Protein AF-A0A497QWI6-F1 (afdb_monomer)

Mean predicted aligned error: 8.42 Å

Nearest PDB structures (foldseek):
  3f02-assembly2_B  TM=6.423E-01  e=1.675E+00  Homo sapiens
  5ncs-assembly2_B  TM=6.217E-01  e=2.611E+00  Tannerella forsythia 92A2
  4eb1-assembly1_I  TM=5.902E-01  e=2.782E+00  Homo sapiens
  4ic0-assembly2_B  TM=5.227E-01  e=2.300E+00  Homo sapiens
  5nct-assembly1_A  TM=3.143E-01  e=4.923E+00  Tannerella forsythia

Sequence (113 aa):
MAKTLTYTDFAGIEHEIPAMYAVCDRCNGEGRHTNPNIDADGLTEDFINDPEFMENYRNGVYDVTCSKCNGKRVMLVPNENIADPEDVEEYYREQREIEKMYAEIDAERRFGA

Secondary structure (DSSP, 8-state):
--EEEEEE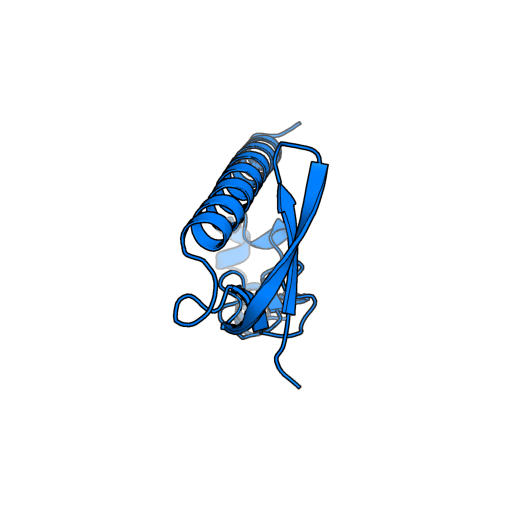-TTS-EEEEEEEEEE-TTTTTSSEEE-HHHHSS---HHHHT-HHHHHHHHTTTTEEE-TTTTT-SEEEEE-TTTS-HHHHHHHHHHHHHHHHHHHHHHHHHHH--

pLDDT: mean 82.01, std 11.48, range [41.25, 95.25]

Radius of gyration: 18.43 Å; Cα contacts (8 Å, |Δi|>4): 129; chains: 1; bounding box: 35×28×53 Å

Solvent-accessible surface area (backbone atoms only — not comparable to full-atom values): 6639 Å² total; per-residue (Å²): 130,87,49,67,44,76,51,67,50,99,88,71,48,78,46,80,38,43,29,39,80,38,70,23,77,90,34,73,45,68,17,34,38,70,35,58,95,55,68,70,88,56,76,49,71,74,49,69,73,31,67,67,55,46,49,40,56,74,69,46,73,57,44,35,70,22,80,90,41,70,47,62,22,38,36,84,40,73,27,82,92,77,30,59,69,67,61,49,50,51,53,53,51,53,51,51,54,53,51,50,52,50,52,52,53,48,49,50,62,72,72,57,129

Foldseek 3Di:
DFDWDWDAFPVRDIDTAGKDKDFDPVCSLQQKDADCVCVVPDPDVVQVPPPVSVVCRVVCVRIDGDPVCSSPRIDIAHPPVGTDPVVNVRVVVVVVVVVVVVVVVSVDVSVHD

Structure (mmCIF, N/CA/C/O backbone):
data_AF-A0A497QWI6-F1
#
_entry.id   AF-A0A497QWI6-F1
#
loop_
_atom_site.group_PDB
_atom_site.id
_atom_site.type_symbol
_atom_site.label_atom_id
_atom_site.label_alt_id
_atom_site.label_comp_id
_atom_site.label_asym_id
_atom_site.label_entity_id
_atom_site.label_seq_id
_atom_site.pdbx_PDB_ins_code
_atom_site.Cartn_x
_atom_site.Cartn_y
_atom_site.Cartn_z
_atom_site.occupancy
_atom_site.B_iso_or_equiv
_atom_site.auth_seq_id
_atom_site.auth_comp_id
_atom_site.auth_asym_id
_atom_site.auth_atom_id
_atom_site.pdbx_PDB_model_num
ATOM 1 N N . MET A 1 1 ? 2.440 -10.174 21.085 1.00 55.22 1 MET A N 1
ATOM 2 C CA . MET A 1 1 ? 1.806 -8.844 20.983 1.00 55.22 1 MET A CA 1
ATOM 3 C C . MET A 1 1 ? 0.863 -8.895 19.800 1.00 55.22 1 MET A C 1
ATOM 5 O O . MET A 1 1 ? 1.285 -9.387 18.757 1.00 55.22 1 MET A O 1
ATOM 9 N N . ALA A 1 2 ? -0.399 -8.503 19.979 1.00 69.50 2 ALA A N 1
ATOM 10 C CA . ALA A 1 2 ? -1.309 -8.346 18.849 1.00 69.50 2 ALA A CA 1
ATOM 11 C C . ALA A 1 2 ? -0.739 -7.263 17.924 1.00 69.50 2 ALA A C 1
ATOM 13 O O . ALA A 1 2 ? -0.189 -6.275 18.408 1.00 69.50 2 ALA A O 1
ATOM 14 N N . LYS 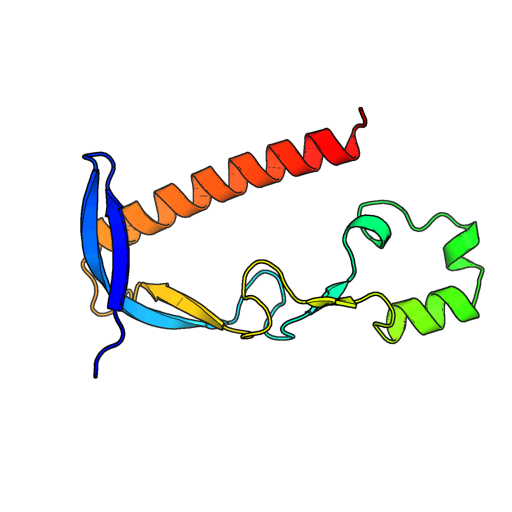A 1 3 ? -0.782 -7.490 16.611 1.00 87.69 3 LYS A N 1
ATOM 15 C CA . LYS A 1 3 ? -0.429 -6.447 15.648 1.00 87.69 3 LYS A CA 1
ATOM 16 C C . LYS A 1 3 ? -1.611 -5.501 15.547 1.00 87.69 3 LYS A C 1
ATOM 18 O O . LYS A 1 3 ? -2.743 -5.971 15.473 1.00 87.69 3 LYS A O 1
ATOM 23 N N . THR A 1 4 ? -1.328 -4.210 15.543 1.00 92.62 4 THR A N 1
ATOM 24 C CA . THR A 1 4 ? -2.316 -3.163 15.309 1.00 92.62 4 THR A CA 1
ATOM 25 C C . THR A 1 4 ? -1.975 -2.415 14.027 1.00 92.62 4 THR A C 1
ATOM 27 O O . THR A 1 4 ? -0.822 -2.403 13.579 1.00 92.62 4 THR A O 1
ATOM 30 N N . LEU A 1 5 ? -3.009 -1.868 13.402 1.00 92.56 5 LEU A N 1
ATOM 31 C CA . LEU A 1 5 ? -2.939 -0.947 12.278 1.00 92.56 5 LEU A CA 1
ATOM 32 C C . LEU A 1 5 ? -3.613 0.347 12.727 1.00 92.56 5 LEU A C 1
ATOM 34 O O . LEU A 1 5 ? -4.655 0.292 13.379 1.00 92.56 5 LEU A O 1
ATOM 38 N N . THR A 1 6 ? -3.022 1.480 12.366 1.00 92.88 6 THR A N 1
ATOM 39 C CA . THR A 1 6 ? -3.611 2.796 12.607 1.00 92.88 6 THR A CA 1
ATOM 40 C C . THR A 1 6 ? -4.218 3.326 11.316 1.00 92.88 6 THR A C 1
ATOM 42 O O . THR A 1 6 ? -3.573 3.236 10.267 1.00 92.88 6 THR A O 1
ATOM 45 N N . TYR A 1 7 ? -5.426 3.875 11.390 1.00 90.31 7 TYR A N 1
ATOM 46 C CA . TYR A 1 7 ? -6.040 4.640 10.304 1.00 90.31 7 TYR A CA 1
ATOM 47 C C . TYR A 1 7 ? -6.667 5.924 10.858 1.00 90.31 7 TYR A C 1
ATOM 49 O O . TYR A 1 7 ? -6.901 6.030 12.063 1.00 90.31 7 TYR A O 1
ATOM 57 N N . THR A 1 8 ? -6.886 6.909 9.991 1.00 91.31 8 THR A N 1
ATOM 58 C CA . THR A 1 8 ? -7.525 8.179 10.352 1.00 91.31 8 THR A CA 1
ATOM 59 C C . THR A 1 8 ? -8.910 8.220 9.728 1.00 91.31 8 THR A C 1
ATOM 61 O O . THR A 1 8 ? -9.039 8.057 8.518 1.00 91.31 8 THR A O 1
ATOM 64 N N . ASP A 1 9 ? -9.938 8.425 10.546 1.00 88.56 9 ASP A N 1
ATOM 65 C CA . ASP A 1 9 ? -11.315 8.522 10.066 1.00 88.56 9 ASP A CA 1
ATOM 66 C C . ASP A 1 9 ? -11.597 9.863 9.359 1.00 88.56 9 ASP A C 1
ATOM 68 O O . ASP A 1 9 ? -10.777 10.790 9.336 1.00 88.56 9 ASP A O 1
ATOM 72 N N . PHE A 1 10 ? -12.798 10.004 8.796 1.00 83.06 10 PHE A N 1
ATOM 73 C CA . PHE A 1 10 ? -13.211 11.253 8.139 1.00 83.06 10 PHE A CA 1
ATOM 74 C C . PHE A 1 10 ? -13.288 12.466 9.089 1.00 83.06 10 PHE A C 1
ATOM 76 O O . PHE A 1 10 ? -13.293 13.613 8.629 1.00 83.06 10 PHE A O 1
ATOM 83 N N . ALA A 1 11 ? -13.389 12.233 10.401 1.00 89.25 11 ALA A N 1
ATOM 84 C CA . ALA A 1 11 ? -13.395 13.266 11.430 1.00 89.25 11 ALA A CA 1
ATOM 85 C C . ALA A 1 11 ? -11.971 13.686 11.848 1.00 89.25 11 ALA A C 1
ATOM 87 O O . ALA A 1 11 ? -11.819 14.627 12.632 1.00 89.25 11 ALA A O 1
ATOM 88 N N . GLY A 1 12 ? -10.934 13.042 11.300 1.00 89.56 12 GLY A N 1
ATOM 89 C CA . GLY A 1 12 ? -9.534 13.300 11.623 1.00 89.56 12 GLY A CA 1
ATOM 90 C C . GLY A 1 12 ? -9.070 12.627 12.917 1.00 89.56 12 GLY A C 1
ATOM 91 O O . GLY A 1 12 ? -8.072 13.058 13.494 1.00 89.56 12 GLY A O 1
ATOM 92 N N . ILE A 1 13 ? -9.795 11.619 13.401 1.00 92.25 13 ILE A N 1
ATOM 93 C CA . ILE A 1 13 ? -9.475 10.859 14.610 1.00 92.25 13 ILE A CA 1
ATOM 94 C C . ILE A 1 13 ? -8.665 9.624 14.214 1.00 92.25 13 ILE A C 1
ATOM 96 O O . ILE A 1 13 ? -9.005 8.915 13.269 1.00 92.25 13 ILE A O 1
ATOM 100 N N . GLU A 1 14 ? -7.576 9.369 14.937 1.00 93.62 14 GLU A N 1
ATOM 101 C CA . GLU A 1 14 ? -6.766 8.165 14.758 1.00 93.62 14 GLU A CA 1
ATOM 102 C C . GLU A 1 14 ? -7.353 6.991 15.548 1.00 93.62 14 GLU A C 1
ATOM 104 O O . GLU A 1 14 ? -7.597 7.098 16.752 1.00 93.62 14 GLU A O 1
ATOM 109 N N . HIS A 1 15 ? -7.513 5.855 14.875 1.00 91.44 15 HIS A N 1
ATOM 110 C CA . HIS A 1 15 ? -8.011 4.606 15.447 1.00 91.44 15 HIS A CA 1
ATOM 111 C C . HIS A 1 15 ? -6.949 3.519 15.354 1.00 91.44 15 HIS A C 1
ATOM 113 O O . HIS A 1 15 ? -6.278 3.388 14.332 1.00 91.44 15 HIS A O 1
ATOM 119 N N . GLU A 1 16 ? -6.806 2.712 16.406 1.00 94.12 16 GLU A N 1
ATOM 120 C CA . GLU A 1 16 ? -5.940 1.530 16.415 1.00 94.12 16 GLU A CA 1
ATOM 121 C C . GLU A 1 16 ? -6.780 0.253 16.404 1.00 94.12 16 GLU A C 1
ATOM 123 O O . GLU A 1 16 ? -7.449 -0.069 17.386 1.00 94.12 16 GLU A O 1
ATOM 128 N N . ILE A 1 17 ? -6.686 -0.521 15.322 1.00 93.62 17 ILE A N 1
ATOM 129 C CA . ILE A 1 17 ? -7.473 -1.746 15.144 1.00 93.62 17 ILE A CA 1
ATOM 130 C C . ILE A 1 17 ? -6.599 -3.002 15.073 1.00 93.62 17 ILE A C 1
ATOM 132 O O . ILE A 1 17 ? -5.450 -2.939 14.616 1.00 93.62 17 ILE A O 1
ATOM 136 N N . PRO A 1 18 ? -7.110 -4.176 15.502 1.00 95.25 18 PRO A N 1
ATOM 137 C CA . PRO A 1 18 ? -6.423 -5.451 15.331 1.00 95.25 18 PRO A CA 1
ATOM 138 C C . PRO A 1 18 ? -6.082 -5.722 13.863 1.00 95.25 18 PRO A C 1
ATOM 140 O O . PRO A 1 18 ? -6.936 -5.614 12.987 1.00 95.25 18 PRO A O 1
ATOM 143 N N . ALA A 1 19 ? -4.848 -6.142 13.598 1.00 94.75 19 ALA A N 1
ATOM 144 C CA . ALA A 1 19 ? -4.330 -6.336 12.249 1.00 94.75 19 ALA A CA 1
ATOM 145 C C . ALA A 1 19 ? -3.686 -7.714 12.050 1.00 94.75 19 ALA A C 1
ATOM 147 O O . ALA A 1 19 ? -3.214 -8.365 12.989 1.00 94.75 19 ALA A O 1
ATOM 148 N N . MET A 1 20 ? -3.619 -8.141 10.792 1.00 94.00 20 MET A N 1
ATOM 149 C CA . MET A 1 20 ? -2.903 -9.335 10.348 1.00 94.00 20 MET A CA 1
ATOM 150 C C . MET A 1 20 ? -2.039 -9.040 9.121 1.00 94.00 20 MET A C 1
ATOM 152 O O . MET A 1 20 ? -2.191 -8.015 8.461 1.00 94.00 20 MET A O 1
ATOM 156 N N . TYR A 1 21 ? -1.099 -9.937 8.823 1.00 93.94 21 TYR A N 1
ATOM 157 C CA . TYR A 1 21 ? -0.379 -9.877 7.557 1.00 93.94 21 TYR A CA 1
ATOM 158 C C . TYR A 1 21 ? -1.196 -10.558 6.469 1.00 93.94 21 TYR A C 1
ATOM 160 O O . TYR A 1 21 ? -1.513 -11.741 6.588 1.00 93.94 21 TYR A O 1
ATOM 168 N N . ALA A 1 22 ? -1.465 -9.822 5.399 1.00 92.62 22 ALA A N 1
ATOM 169 C CA . ALA A 1 22 ? -1.935 -10.372 4.139 1.00 92.62 22 ALA A CA 1
ATOM 170 C C . ALA A 1 22 ? -0.824 -10.292 3.091 1.00 92.62 22 ALA A C 1
ATOM 172 O O . ALA A 1 22 ? 0.059 -9.430 3.157 1.00 92.62 22 ALA A O 1
ATOM 173 N N . VAL A 1 23 ? -0.855 -11.205 2.121 1.00 93.31 23 VAL A N 1
ATOM 174 C CA . VAL A 1 23 ? 0.041 -11.154 0.961 1.00 93.31 23 VAL A CA 1
ATOM 175 C C . VAL A 1 23 ? -0.210 -9.848 0.210 1.00 93.31 23 VAL A C 1
ATOM 177 O O . VAL A 1 23 ? -1.354 -9.439 0.038 1.00 93.31 23 VAL A O 1
ATOM 180 N N . CYS A 1 24 ? 0.860 -9.172 -0.214 1.00 88.75 24 CYS A N 1
ATOM 181 C CA . CYS A 1 24 ? 0.718 -7.960 -1.010 1.00 88.75 24 CYS A CA 1
ATOM 182 C C . CYS A 1 24 ? 0.103 -8.308 -2.369 1.00 88.75 24 CYS A C 1
ATOM 184 O O . CYS A 1 24 ? 0.745 -8.966 -3.181 1.00 88.75 24 CYS A O 1
ATOM 186 N N . ASP A 1 25 ? -1.099 -7.806 -2.610 1.00 86.50 25 ASP A N 1
ATOM 187 C CA . ASP A 1 25 ? -1.874 -7.923 -3.848 1.00 86.50 25 ASP A CA 1
ATOM 188 C C . ASP A 1 25 ? -1.160 -7.372 -5.093 1.00 86.50 25 ASP A C 1
ATOM 190 O O . ASP A 1 25 ? -1.226 -7.967 -6.161 1.00 86.50 25 ASP A O 1
ATOM 194 N N . ARG A 1 26 ? -0.402 -6.277 -4.970 1.00 82.88 26 ARG A N 1
ATOM 195 C CA . ARG A 1 26 ? 0.307 -5.676 -6.112 1.00 82.88 26 ARG A CA 1
ATOM 196 C C . ARG A 1 26 ? 1.418 -6.563 -6.672 1.00 82.88 26 ARG A C 1
ATOM 198 O O . ARG A 1 26 ? 1.623 -6.596 -7.877 1.00 82.88 26 ARG A O 1
ATOM 205 N N . CYS A 1 27 ? 2.193 -7.209 -5.802 1.00 85.69 27 CYS A N 1
ATOM 206 C CA . CYS A 1 27 ? 3.315 -8.062 -6.220 1.00 85.69 27 CYS A CA 1
ATOM 207 C C . CYS A 1 27 ? 3.036 -9.554 -6.039 1.00 85.69 2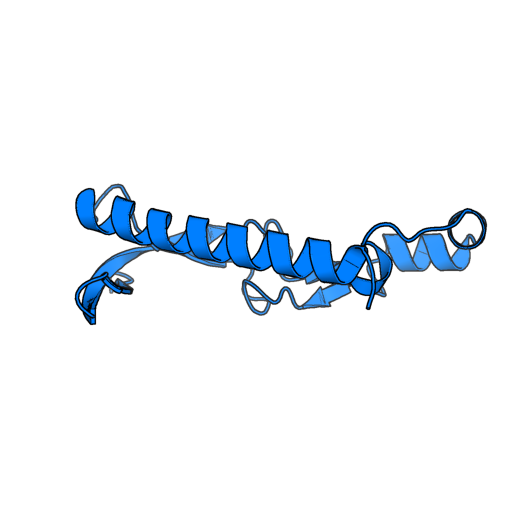7 CYS A C 1
ATOM 209 O O . CYS A 1 27 ? 3.941 -10.358 -6.223 1.00 85.69 27 CYS A O 1
ATOM 211 N N . ASN A 1 28 ? 1.831 -9.917 -5.597 1.00 87.12 28 ASN A N 1
ATOM 212 C CA . ASN A 1 28 ? 1.427 -11.281 -5.256 1.00 87.12 28 ASN A CA 1
ATOM 213 C C . ASN A 1 28 ? 2.439 -12.039 -4.373 1.00 87.12 28 ASN A C 1
ATOM 215 O O . ASN A 1 28 ? 2.597 -13.249 -4.481 1.00 87.12 28 ASN A O 1
ATOM 219 N N . GLY A 1 29 ? 3.132 -11.324 -3.481 1.00 88.12 29 GLY A N 1
ATOM 220 C CA . GLY A 1 29 ? 4.128 -11.908 -2.579 1.00 88.12 29 GLY A CA 1
ATOM 221 C C . GLY A 1 29 ? 5.553 -12.022 -3.132 1.00 88.12 29 GLY A C 1
ATOM 222 O O . GLY A 1 29 ? 6.442 -12.433 -2.391 1.00 88.12 29 GLY A O 1
ATOM 223 N N . GLU A 1 30 ? 5.826 -11.584 -4.361 1.00 88.62 30 GLU A N 1
ATOM 224 C CA . GLU A 1 30 ? 7.183 -11.594 -4.933 1.00 88.62 30 GLU A CA 1
ATOM 225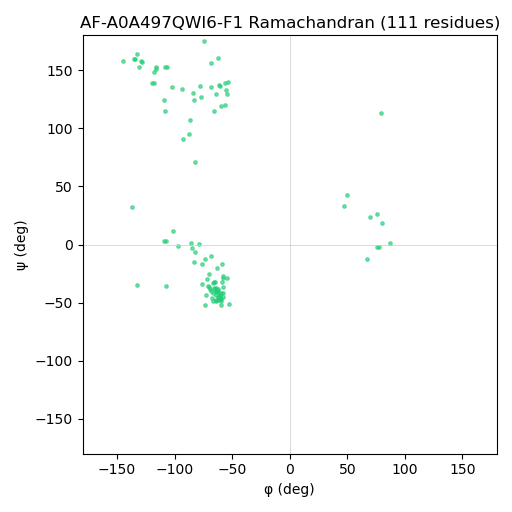 C C . GLU A 1 30 ? 8.097 -10.536 -4.287 1.00 88.62 30 GLU A C 1
ATOM 227 O O . GLU A 1 30 ? 9.316 -10.704 -4.157 1.00 88.62 30 GLU A O 1
ATOM 232 N N . GLY A 1 31 ? 7.507 -9.427 -3.827 1.00 85.88 31 GLY A N 1
ATOM 233 C CA . GLY A 1 31 ? 8.223 -8.265 -3.281 1.00 85.88 31 GLY A CA 1
ATOM 234 C C . GLY A 1 31 ? 8.849 -7.376 -4.361 1.00 85.88 31 GLY A C 1
ATOM 235 O O . GLY A 1 31 ? 9.392 -6.314 -4.059 1.00 85.88 31 GLY A O 1
ATOM 236 N N . ARG A 1 32 ? 8.710 -7.771 -5.621 1.00 85.56 32 ARG A N 1
ATOM 237 C CA . ARG A 1 32 ? 9.105 -7.034 -6.815 1.00 85.56 32 ARG A CA 1
ATOM 238 C C . ARG A 1 3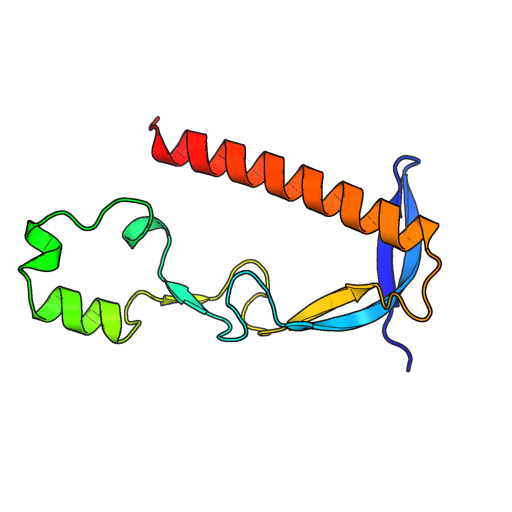2 ? 7.984 -7.123 -7.846 1.00 85.56 32 ARG A C 1
ATOM 240 O O . ARG A 1 32 ? 7.128 -7.995 -7.736 1.00 85.56 32 ARG A O 1
ATOM 247 N N . HIS A 1 33 ? 7.968 -6.212 -8.799 1.00 81.25 33 HIS A N 1
ATOM 248 C CA . HIS A 1 33 ? 7.135 -6.323 -9.990 1.00 81.25 33 HIS A CA 1
ATOM 249 C C . HIS A 1 33 ? 7.896 -5.726 -11.165 1.00 81.25 33 HIS A C 1
ATOM 251 O O . HIS A 1 33 ? 8.777 -4.884 -10.968 1.00 81.25 33 HIS A O 1
ATOM 257 N N . THR A 1 34 ? 7.536 -6.123 -12.376 1.00 77.94 34 THR A N 1
ATOM 258 C CA . THR A 1 34 ? 8.125 -5.566 -13.590 1.00 77.94 34 THR A CA 1
ATOM 259 C C . THR A 1 34 ? 7.948 -4.051 -13.613 1.00 77.94 34 THR A C 1
ATOM 261 O O . THR A 1 34 ? 6.933 -3.519 -13.142 1.00 77.94 34 THR A O 1
ATOM 264 N N . ASN A 1 35 ? 8.987 -3.335 -14.047 1.00 72.62 35 ASN A N 1
ATOM 265 C CA . ASN A 1 35 ? 8.971 -1.879 -14.091 1.00 72.62 35 ASN A CA 1
ATOM 266 C C . ASN A 1 35 ? 7.774 -1.391 -14.928 1.00 72.62 35 ASN A C 1
ATOM 268 O O . ASN A 1 35 ? 7.725 -1.685 -16.124 1.00 72.62 35 ASN A O 1
ATOM 272 N N . PRO A 1 36 ? 6.845 -0.609 -14.346 1.00 67.50 36 PRO A N 1
ATOM 273 C CA . PRO A 1 36 ? 5.692 -0.100 -15.080 1.00 67.50 36 PRO A CA 1
ATOM 274 C C . PRO A 1 36 ? 6.085 0.735 -16.304 1.00 67.50 36 PRO A C 1
ATOM 276 O O . PRO A 1 36 ? 5.365 0.729 -17.285 1.00 67.50 36 PRO A O 1
ATOM 279 N N . ASN A 1 37 ? 7.257 1.382 -16.311 1.00 65.50 37 ASN A N 1
ATOM 280 C CA . ASN A 1 37 ? 7.738 2.131 -17.481 1.00 65.50 37 ASN A CA 1
ATOM 281 C C . ASN A 1 37 ? 8.101 1.241 -18.687 1.00 65.50 37 ASN A C 1
ATOM 283 O O . ASN A 1 37 ? 8.399 1.770 -19.753 1.00 65.50 37 ASN A O 1
ATOM 287 N N . ILE A 1 38 ? 8.146 -0.081 -18.508 1.00 67.94 38 ILE A N 1
ATOM 288 C CA . ILE A 1 38 ? 8.445 -1.064 -19.559 1.00 67.94 38 ILE A CA 1
ATOM 289 C C . ILE A 1 38 ? 7.179 -1.835 -19.956 1.00 67.94 38 ILE A C 1
ATOM 291 O O . ILE A 1 38 ? 7.001 -2.140 -21.129 1.00 67.94 38 ILE A O 1
ATOM 295 N N . ASP A 1 39 ? 6.296 -2.123 -18.994 1.00 64.88 39 ASP A N 1
ATOM 296 C CA . ASP A 1 39 ? 5.124 -2.999 -19.179 1.00 64.88 39 ASP A CA 1
ATOM 297 C C . ASP A 1 39 ? 3.766 -2.252 -19.163 1.00 64.88 39 ASP A C 1
ATOM 299 O O . ASP A 1 39 ? 2.704 -2.855 -19.287 1.00 64.88 39 ASP A O 1
ATOM 303 N N . ALA A 1 40 ? 3.754 -0.917 -19.048 1.00 54.69 40 ALA A N 1
ATOM 304 C CA . ALA A 1 40 ? 2.539 -0.107 -19.197 1.00 54.69 40 ALA A CA 1
ATOM 305 C C . ALA A 1 40 ? 2.220 0.164 -20.680 1.00 54.69 40 ALA A C 1
ATOM 307 O O . ALA A 1 40 ? 2.330 1.295 -21.146 1.00 54.69 40 ALA A O 1
ATOM 308 N N . ASP A 1 41 ? 1.794 -0.886 -21.396 1.00 54.25 41 ASP A N 1
ATOM 309 C CA . ASP A 1 41 ? 1.291 -0.845 -22.788 1.00 54.25 41 ASP A CA 1
ATOM 310 C C . ASP A 1 41 ? 2.365 -0.682 -23.896 1.00 54.25 41 ASP A C 1
ATOM 312 O O . ASP A 1 41 ? 2.093 -0.173 -24.983 1.00 54.25 41 ASP A O 1
ATOM 316 N N . GLY A 1 42 ? 3.608 -1.120 -23.648 1.00 58.47 42 GLY A N 1
ATOM 317 C CA . GLY A 1 42 ? 4.763 -0.697 -24.454 1.00 58.47 42 GLY A CA 1
ATOM 318 C C . GLY A 1 42 ? 5.778 -1.761 -24.867 1.00 58.47 42 GLY A C 1
ATOM 319 O O . GLY A 1 42 ? 6.947 -1.418 -25.010 1.00 58.47 42 GLY A O 1
ATOM 320 N N . LEU A 1 43 ? 5.390 -3.018 -25.105 1.00 63.19 43 LEU A N 1
ATOM 321 C CA . LEU A 1 43 ? 6.247 -3.921 -25.888 1.00 63.19 43 LEU A CA 1
ATOM 322 C C . LEU A 1 43 ? 5.828 -3.850 -27.357 1.00 63.19 43 LEU A C 1
ATOM 324 O O . LEU A 1 43 ? 4.940 -4.574 -27.804 1.00 63.19 43 LEU A O 1
ATOM 328 N N . THR A 1 44 ? 6.445 -2.939 -28.111 1.00 64.50 44 THR A N 1
ATOM 329 C CA . THR A 1 44 ? 6.298 -2.906 -29.573 1.00 64.50 44 THR A CA 1
ATOM 330 C C . THR A 1 44 ? 6.851 -4.197 -30.191 1.00 64.50 44 THR A C 1
ATOM 332 O O . THR A 1 44 ? 7.649 -4.904 -29.569 1.00 64.50 44 THR A O 1
ATOM 335 N N . GLU A 1 45 ? 6.460 -4.519 -31.430 1.00 65.19 45 GLU A N 1
ATOM 336 C CA . GLU A 1 45 ? 6.967 -5.715 -32.127 1.00 65.19 45 GLU A CA 1
ATOM 337 C C . GLU A 1 45 ? 8.505 -5.765 -32.180 1.00 65.19 45 GLU A C 1
ATOM 339 O O . GLU A 1 45 ? 9.079 -6.852 -32.154 1.00 65.19 45 GLU A O 1
ATOM 344 N N . ASP A 1 46 ? 9.176 -4.611 -32.178 1.00 64.06 46 ASP A N 1
ATOM 345 C CA . ASP A 1 46 ? 10.639 -4.516 -32.155 1.00 64.06 46 ASP A CA 1
ATOM 346 C C . ASP A 1 46 ? 11.250 -5.089 -30.865 1.00 64.06 46 ASP A C 1
ATOM 348 O O . ASP A 1 46 ? 12.278 -5.758 -30.921 1.00 64.06 46 ASP A O 1
ATOM 352 N N . PHE A 1 47 ? 10.597 -4.901 -29.712 1.00 71.00 47 PHE A N 1
ATOM 353 C CA . PHE A 1 47 ? 11.032 -5.483 -28.437 1.00 71.00 47 PHE A CA 1
ATOM 354 C C . PHE A 1 47 ? 10.696 -6.973 -28.332 1.00 71.00 47 PHE A C 1
ATOM 356 O O . PHE A 1 47 ? 11.457 -7.742 -27.752 1.00 71.00 47 PHE A O 1
ATOM 363 N N . ILE A 1 48 ? 9.568 -7.399 -28.907 1.00 72.94 48 ILE A N 1
ATOM 364 C CA . ILE A 1 48 ? 9.133 -8.805 -28.882 1.00 72.94 48 ILE A CA 1
ATOM 365 C C . ILE A 1 48 ? 10.024 -9.677 -29.777 1.00 72.94 48 ILE A C 1
ATOM 367 O O . ILE A 1 48 ? 10.289 -10.836 -29.450 1.00 72.94 48 ILE A O 1
ATOM 371 N N . ASN A 1 49 ? 10.485 -9.128 -30.903 1.00 77.44 49 ASN A N 1
ATOM 372 C CA . ASN A 1 49 ? 11.352 -9.825 -31.850 1.00 77.44 49 ASN A CA 1
ATOM 373 C C . ASN A 1 49 ? 12.837 -9.811 -31.450 1.00 77.44 49 ASN A C 1
ATOM 375 O O . ASN A 1 49 ? 13.625 -10.494 -32.104 1.00 77.44 49 ASN A O 1
ATOM 379 N N . ASP A 1 50 ? 13.218 -9.086 -30.393 1.00 80.94 50 ASP A N 1
ATOM 380 C CA . ASP A 1 50 ? 14.551 -9.139 -29.790 1.00 80.94 50 ASP A CA 1
ATOM 381 C C . ASP A 1 50 ? 14.613 -10.277 -28.743 1.00 80.94 50 ASP A C 1
ATOM 383 O O . ASP A 1 50 ? 14.037 -10.167 -27.651 1.00 80.94 50 ASP A O 1
ATOM 387 N N . PRO A 1 51 ? 15.306 -11.396 -29.039 1.00 79.81 51 PRO A N 1
ATOM 388 C CA . PRO A 1 51 ? 15.364 -12.541 -28.136 1.00 79.81 51 PRO A CA 1
ATOM 389 C C . PRO A 1 51 ? 16.093 -12.232 -26.824 1.00 79.81 51 PRO A C 1
ATOM 391 O O . PRO A 1 51 ? 15.733 -12.797 -25.792 1.00 79.81 51 PRO A O 1
ATOM 394 N N . GLU A 1 52 ? 17.092 -11.345 -26.853 1.00 80.44 52 GLU A N 1
ATOM 395 C CA . GLU A 1 52 ? 17.877 -10.959 -25.677 1.00 80.44 52 GLU A CA 1
ATOM 396 C C . GLU A 1 52 ? 17.036 -10.080 -24.748 1.00 80.44 52 GLU A C 1
ATOM 398 O O . GLU A 1 52 ? 16.993 -10.299 -23.534 1.00 80.44 52 GLU A O 1
ATOM 403 N N . PHE A 1 53 ? 16.291 -9.130 -25.317 1.00 78.25 53 PHE A N 1
ATOM 404 C CA . PHE A 1 53 ? 15.347 -8.314 -24.560 1.00 78.25 53 PHE A CA 1
ATOM 405 C C . PHE A 1 53 ? 14.259 -9.174 -23.904 1.00 78.25 53 PHE A C 1
ATOM 407 O O . PHE A 1 53 ? 14.004 -9.041 -22.705 1.00 78.25 53 PHE A O 1
ATOM 414 N N . MET A 1 54 ? 13.653 -10.101 -24.652 1.00 77.62 54 MET A N 1
ATOM 415 C CA . MET A 1 54 ? 12.603 -10.982 -24.130 1.00 77.62 54 MET A CA 1
ATOM 416 C C . MET A 1 54 ? 13.116 -11.958 -23.067 1.00 77.62 54 MET A C 1
ATOM 418 O O . MET A 1 54 ? 12.385 -12.285 -22.128 1.00 77.62 54 MET A O 1
ATOM 422 N N . GLU A 1 55 ? 14.361 -12.422 -23.179 1.00 78.94 55 GLU A N 1
ATOM 423 C CA . GLU A 1 55 ? 15.010 -13.226 -22.144 1.00 78.94 55 GLU A CA 1
ATOM 424 C C . GLU A 1 55 ? 15.246 -12.405 -20.868 1.00 78.94 55 GLU A C 1
ATOM 426 O O . GLU A 1 55 ? 14.850 -12.834 -19.784 1.00 78.94 55 GLU A O 1
ATOM 431 N N . ASN A 1 56 ? 15.802 -11.197 -20.983 1.00 78.88 56 ASN A N 1
ATOM 432 C CA . ASN A 1 56 ? 16.016 -10.294 -19.849 1.00 78.88 56 ASN A CA 1
ATOM 433 C C . ASN A 1 56 ? 14.700 -9.882 -19.170 1.00 78.88 56 ASN A C 1
ATOM 435 O O . ASN A 1 56 ? 14.612 -9.862 -17.940 1.00 78.88 56 ASN A O 1
ATOM 439 N N . TYR A 1 57 ? 13.660 -9.620 -19.963 1.00 71.25 57 TYR A N 1
ATOM 440 C CA . TYR A 1 57 ? 12.308 -9.337 -19.492 1.00 71.25 57 TYR A CA 1
ATOM 441 C C . TYR A 1 57 ? 11.741 -10.503 -18.674 1.00 71.25 57 TYR A C 1
ATOM 443 O O . TYR A 1 57 ? 11.348 -10.322 -17.523 1.00 71.25 57 TYR A O 1
ATOM 451 N N . ARG A 1 58 ? 11.783 -11.727 -19.219 1.00 73.88 58 ARG A N 1
ATOM 452 C CA . ARG A 1 58 ? 11.312 -12.941 -18.527 1.00 73.88 58 ARG A CA 1
ATOM 453 C C . ARG A 1 58 ? 12.135 -13.284 -17.287 1.00 73.88 58 ARG A C 1
ATOM 455 O O . ARG A 1 58 ? 11.587 -13.822 -16.331 1.00 73.88 58 ARG A O 1
ATOM 462 N N . ASN A 1 59 ? 13.429 -12.972 -17.296 1.00 81.44 59 ASN A N 1
ATOM 463 C CA . ASN A 1 59 ? 14.323 -13.184 -16.159 1.00 81.44 59 ASN A CA 1
ATOM 464 C C . ASN A 1 59 ? 14.176 -12.107 -15.066 1.00 81.44 59 ASN A C 1
ATOM 466 O O . ASN A 1 59 ? 14.880 -12.172 -14.056 1.00 81.44 59 ASN A O 1
ATOM 470 N N . GLY A 1 60 ? 13.282 -11.125 -15.244 1.00 69.69 60 GLY A N 1
ATOM 471 C CA . GLY A 1 60 ? 13.023 -10.079 -14.253 1.00 69.69 60 GLY A CA 1
ATOM 472 C C . GLY A 1 60 ? 14.179 -9.090 -14.099 1.00 69.69 60 GLY A C 1
ATOM 473 O O . GLY A 1 60 ? 14.308 -8.449 -13.057 1.00 69.69 60 GLY A O 1
ATOM 474 N N . VAL A 1 61 ? 15.036 -8.944 -15.121 1.00 79.62 61 VAL A N 1
ATOM 475 C CA . VAL A 1 61 ? 16.164 -7.986 -15.123 1.00 79.62 61 VAL A CA 1
ATOM 476 C C . VAL A 1 61 ? 15.675 -6.555 -14.904 1.00 79.62 61 VAL A C 1
ATOM 478 O O . VAL A 1 61 ? 16.379 -5.732 -14.322 1.00 79.62 61 VAL A O 1
ATOM 481 N N . TYR A 1 62 ? 14.443 -6.277 -15.322 1.00 78.25 62 TYR A N 1
ATOM 482 C CA . TYR A 1 62 ? 13.807 -4.982 -15.156 1.00 78.25 62 TYR A CA 1
ATOM 483 C C . TYR A 1 62 ? 12.810 -4.917 -13.996 1.00 78.25 62 TYR A C 1
ATOM 485 O O . TYR A 1 62 ? 12.044 -3.958 -13.902 1.00 78.25 62 TYR A O 1
ATOM 493 N N . ASP A 1 63 ? 12.782 -5.912 -13.114 1.00 82.94 63 ASP A N 1
ATOM 494 C CA . ASP A 1 63 ? 11.913 -5.858 -11.949 1.00 82.94 63 ASP A CA 1
ATOM 495 C C . ASP A 1 63 ? 12.389 -4.783 -10.975 1.00 82.94 63 ASP A C 1
ATOM 497 O O . ASP A 1 63 ? 13.568 -4.670 -10.633 1.00 82.94 63 ASP A O 1
ATOM 501 N N . VAL A 1 64 ? 11.437 -4.006 -10.476 1.00 83.94 64 VAL A N 1
ATOM 502 C CA . VAL A 1 64 ? 11.664 -3.006 -9.438 1.00 83.94 64 VAL A CA 1
ATOM 503 C C . VAL A 1 64 ? 11.089 -3.493 -8.117 1.00 83.94 64 VAL A C 1
ATOM 505 O O . VAL A 1 64 ? 10.131 -4.271 -8.070 1.00 83.94 64 VAL A O 1
ATOM 508 N N . THR A 1 65 ? 11.660 -3.016 -7.011 1.00 87.62 65 THR A N 1
ATOM 509 C CA . THR A 1 65 ? 11.099 -3.249 -5.676 1.00 87.62 65 THR A CA 1
ATOM 510 C C . THR A 1 65 ? 9.647 -2.785 -5.647 1.00 87.62 65 THR A C 1
ATOM 512 O O . THR A 1 65 ? 9.346 -1.652 -6.024 1.00 87.62 65 THR A O 1
ATOM 515 N N . CYS A 1 66 ? 8.743 -3.647 -5.170 1.00 83.81 66 CYS A N 1
ATOM 516 C CA . CYS A 1 66 ? 7.326 -3.314 -5.106 1.00 83.81 66 CYS A CA 1
ATOM 517 C C . CYS A 1 66 ? 7.121 -2.084 -4.223 1.00 83.81 66 CYS A C 1
ATOM 519 O O . CYS A 1 66 ? 7.420 -2.133 -3.030 1.00 83.81 66 CYS A O 1
ATOM 521 N N . SER A 1 67 ? 6.579 -1.004 -4.783 1.00 84.25 67 SER A N 1
ATOM 522 C CA . SER A 1 67 ? 6.381 0.250 -4.046 1.00 84.25 67 SER A CA 1
ATOM 523 C C . SER A 1 67 ? 5.198 0.215 -3.076 1.00 84.25 67 SER A C 1
ATOM 525 O O . SER A 1 67 ? 5.167 1.015 -2.148 1.00 84.25 67 SER A O 1
ATOM 527 N N . LYS A 1 68 ? 4.266 -0.746 -3.213 1.00 84.06 68 LYS A N 1
ATOM 528 C CA . LYS A 1 68 ? 3.172 -0.945 -2.238 1.00 84.06 68 LYS A CA 1
ATOM 529 C C . LYS A 1 68 ? 3.691 -1.571 -0.940 1.00 84.06 68 LYS A C 1
ATOM 531 O O . LYS A 1 68 ? 3.495 -1.014 0.132 1.00 84.06 68 LYS A O 1
ATOM 536 N N . CYS A 1 69 ? 4.416 -2.691 -1.027 1.00 88.44 69 CYS A N 1
ATOM 537 C CA . CYS A 1 69 ? 4.942 -3.379 0.161 1.00 88.44 69 CYS A CA 1
ATOM 538 C C . CYS A 1 69 ? 6.396 -3.044 0.509 1.00 88.44 69 CYS A C 1
ATOM 540 O O . CYS A 1 69 ? 6.926 -3.594 1.472 1.00 88.44 69 CYS A O 1
ATOM 542 N N . ASN A 1 70 ? 7.074 -2.205 -0.276 1.00 88.25 70 ASN A N 1
ATOM 543 C CA . ASN A 1 70 ? 8.501 -1.892 -0.133 1.00 88.25 70 ASN A CA 1
ATOM 544 C C . ASN A 1 70 ? 9.379 -3.153 -0.028 1.00 88.25 70 ASN A C 1
ATOM 546 O O . ASN A 1 70 ? 10.230 -3.267 0.850 1.00 88.25 70 ASN A O 1
ATOM 550 N N . GLY A 1 71 ? 9.101 -4.162 -0.861 1.00 88.56 71 GLY A N 1
ATOM 551 C CA . GLY A 1 71 ? 9.823 -5.442 -0.842 1.00 88.56 71 GLY A CA 1
ATOM 552 C C . GLY A 1 71 ? 9.468 -6.411 0.292 1.00 88.56 71 GLY A C 1
ATOM 553 O O . GLY A 1 71 ? 9.967 -7.532 0.303 1.00 88.56 71 GLY A O 1
ATOM 554 N N . LYS A 1 72 ? 8.572 -6.043 1.219 1.00 91.69 72 LYS A N 1
ATOM 555 C CA . LYS A 1 72 ? 8.209 -6.884 2.377 1.00 91.69 72 LYS A CA 1
ATOM 556 C C . LYS A 1 72 ? 7.338 -8.094 2.043 1.00 91.69 72 LYS A C 1
ATOM 558 O O . LYS A 1 72 ? 7.169 -8.947 2.908 1.00 91.69 72 LYS A O 1
ATOM 563 N N . ARG A 1 73 ? 6.768 -8.169 0.832 1.00 92.88 73 ARG A N 1
ATOM 564 C CA . ARG A 1 73 ? 5.870 -9.241 0.336 1.00 92.88 73 ARG A CA 1
ATOM 565 C C . ARG A 1 73 ? 4.507 -9.337 1.028 1.00 92.88 73 ARG A C 1
ATOM 567 O O . ARG A 1 73 ? 3.605 -9.987 0.510 1.00 92.88 73 ARG A O 1
ATOM 574 N N . VAL A 1 74 ? 4.337 -8.652 2.153 1.00 93.38 74 VAL A N 1
ATOM 575 C CA . VAL A 1 74 ? 3.107 -8.607 2.942 1.00 93.38 74 VAL A CA 1
ATOM 576 C C . VAL A 1 74 ? 2.732 -7.171 3.289 1.00 93.38 74 VAL A C 1
ATOM 578 O O . VAL A 1 74 ? 3.605 -6.306 3.402 1.00 93.38 74 VAL A O 1
ATOM 581 N N . MET A 1 75 ? 1.437 -6.944 3.489 1.00 92.31 75 MET A N 1
ATOM 582 C CA . MET A 1 75 ? 0.855 -5.706 4.005 1.00 92.31 75 MET A CA 1
ATOM 583 C C . MET A 1 75 ? 0.150 -5.988 5.330 1.00 92.31 75 MET A C 1
ATOM 585 O O . MET A 1 75 ? -0.346 -7.094 5.550 1.00 92.31 75 MET A O 1
ATOM 589 N N . LEU A 1 76 ? 0.137 -4.999 6.223 1.00 92.25 76 LEU A N 1
ATOM 590 C CA . LEU A 1 76 ? -0.764 -5.030 7.372 1.00 92.25 76 LEU A CA 1
ATOM 591 C C . LEU A 1 76 ? -2.158 -4.658 6.884 1.00 92.25 76 LEU A C 1
ATOM 593 O O . LEU A 1 76 ? -2.316 -3.623 6.243 1.00 92.25 76 LEU A O 1
ATOM 597 N N . VAL A 1 77 ? -3.128 -5.509 7.188 1.00 92.44 77 VAL A N 1
ATOM 598 C CA . VAL A 1 77 ? -4.548 -5.292 6.901 1.00 92.44 77 VAL A CA 1
ATOM 599 C C . VAL A 1 77 ? -5.359 -5.511 8.177 1.00 92.44 77 VAL A C 1
ATOM 601 O O . VAL A 1 77 ? -4.878 -6.222 9.073 1.00 92.44 77 VAL A O 1
ATOM 604 N N . PRO A 1 78 ? -6.565 -4.932 8.287 1.00 94.38 78 PRO A N 1
ATOM 605 C CA . PRO A 1 78 ? -7.463 -5.211 9.398 1.00 94.38 78 PRO A CA 1
ATOM 606 C C . PRO A 1 78 ? -7.711 -6.714 9.554 1.00 94.38 78 PRO A C 1
ATOM 608 O O . PRO A 1 78 ? -7.847 -7.448 8.576 1.00 94.38 78 PRO A O 1
ATOM 611 N N . ASN A 1 79 ? -7.755 -7.197 10.793 1.00 94.38 79 ASN A N 1
ATOM 612 C CA . ASN A 1 79 ? -8.158 -8.567 11.076 1.00 94.38 79 ASN A CA 1
ATOM 613 C C . ASN A 1 79 ? -9.677 -8.623 11.241 1.00 94.38 79 ASN A C 1
ATOM 615 O O . ASN A 1 79 ? -10.188 -8.425 12.340 1.00 94.38 79 ASN A O 1
ATOM 619 N N . GLU A 1 80 ? -10.377 -8.951 10.161 1.00 91.44 80 GLU A N 1
ATOM 620 C CA . GLU A 1 80 ? -11.847 -8.964 10.063 1.00 91.44 80 GLU A CA 1
ATOM 621 C C . GLU A 1 80 ? -12.540 -9.907 11.063 1.00 91.44 80 GLU A C 1
ATOM 623 O O . GLU A 1 80 ? -13.733 -9.785 11.312 1.00 91.44 80 GLU A O 1
ATOM 628 N N . ASN A 1 81 ? -11.804 -10.846 11.668 1.00 91.50 81 ASN A N 1
ATOM 629 C CA . ASN A 1 81 ? -12.355 -11.756 12.675 1.00 91.50 81 ASN A CA 1
ATOM 630 C C . ASN A 1 81 ? -12.406 -11.148 14.087 1.00 91.50 81 ASN A C 1
ATOM 632 O O . ASN A 1 81 ? -13.000 -11.749 14.981 1.00 91.50 81 ASN A O 1
ATOM 636 N N . ILE A 1 82 ? -11.693 -10.041 14.322 1.00 92.56 82 ILE A N 1
ATOM 637 C CA . ILE A 1 82 ? -11.472 -9.475 15.664 1.00 92.56 82 ILE A CA 1
ATOM 638 C C . ILE A 1 82 ? -11.722 -7.963 15.696 1.00 92.56 82 ILE A C 1
ATOM 640 O O . ILE A 1 82 ? -12.155 -7.450 16.724 1.00 92.56 82 ILE A O 1
ATOM 644 N N . ALA A 1 83 ? -11.401 -7.251 14.616 1.00 91.75 83 ALA A N 1
ATOM 645 C CA . ALA A 1 83 ? -11.619 -5.815 14.502 1.00 91.75 83 ALA A CA 1
ATOM 646 C C . ALA A 1 83 ? -13.115 -5.478 14.426 1.00 91.75 83 ALA A C 1
ATOM 648 O O . ALA A 1 83 ? -13.925 -6.316 14.021 1.00 91.75 83 ALA A O 1
ATOM 649 N N . ASP A 1 84 ? -13.461 -4.251 14.815 1.00 93.56 84 ASP A N 1
ATOM 650 C CA . ASP A 1 84 ? -14.822 -3.750 14.670 1.00 93.56 84 ASP A CA 1
ATOM 651 C C . ASP A 1 84 ? -15.196 -3.670 13.174 1.00 93.56 84 ASP A C 1
ATOM 653 O O . ASP A 1 84 ? -14.413 -3.137 12.381 1.00 93.56 84 ASP A O 1
ATOM 657 N N . PRO A 1 85 ? -16.348 -4.221 12.749 1.00 92.69 85 PRO A N 1
ATOM 658 C CA . PRO A 1 85 ? -16.761 -4.185 11.350 1.00 92.69 85 PRO A CA 1
ATOM 659 C C . PRO A 1 85 ? -16.902 -2.774 10.764 1.00 92.69 85 PRO A C 1
ATOM 661 O O . PRO A 1 85 ? -16.660 -2.610 9.567 1.00 92.69 85 PRO A O 1
ATOM 664 N N . GLU A 1 86 ? -17.290 -1.776 11.564 1.00 92.38 86 GLU A N 1
ATOM 665 C CA . GLU A 1 86 ? -17.435 -0.389 11.104 1.00 92.38 86 GLU A CA 1
ATOM 666 C C . GLU A 1 86 ? -16.062 0.203 10.758 1.00 92.38 86 GLU A C 1
ATOM 668 O O . GLU A 1 86 ? -15.880 0.731 9.657 1.00 92.38 86 GLU A O 1
ATOM 673 N N . ASP A 1 87 ? -15.070 -0.003 11.628 1.00 91.75 87 ASP A N 1
ATOM 674 C CA . ASP A 1 87 ? -13.690 0.440 11.400 1.00 91.75 87 ASP A CA 1
ATOM 675 C C . ASP A 1 87 ? -13.066 -0.246 10.172 1.00 91.75 87 ASP A C 1
ATOM 677 O O . ASP A 1 87 ? -12.361 0.365 9.363 1.00 91.75 87 ASP A O 1
ATOM 681 N N . VAL A 1 88 ? -13.337 -1.546 10.004 1.00 92.38 88 VAL A N 1
ATOM 682 C CA . VAL A 1 88 ? -12.885 -2.326 8.843 1.00 92.38 88 VAL A CA 1
ATOM 683 C C . VAL A 1 88 ? -13.483 -1.769 7.549 1.00 92.38 88 VAL A C 1
ATOM 685 O O . VAL A 1 88 ? -12.772 -1.624 6.548 1.00 92.38 88 VAL A O 1
ATOM 688 N N . GLU A 1 89 ? -14.784 -1.463 7.539 1.00 92.94 89 GLU A N 1
ATOM 689 C CA . GLU A 1 89 ? 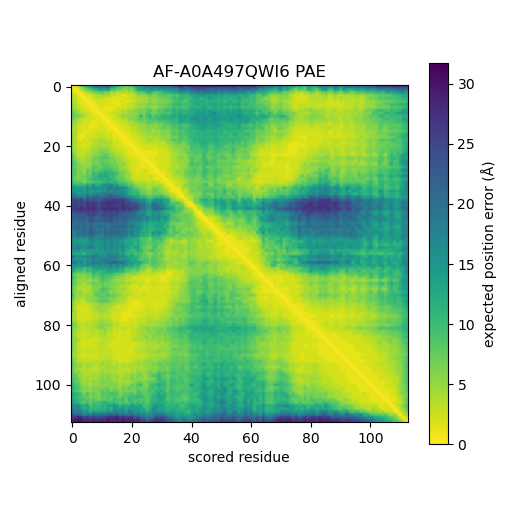-15.453 -0.906 6.364 1.00 92.94 89 GLU A CA 1
ATOM 690 C C . GLU A 1 89 ? -14.891 0.471 6.001 1.00 92.94 89 GLU A C 1
ATOM 692 O O . GLU A 1 89 ? -14.641 0.737 4.818 1.00 92.94 89 GLU A O 1
ATOM 697 N N . GLU A 1 90 ? -14.677 1.331 6.998 1.00 91.38 90 GLU A N 1
ATOM 698 C CA . GLU A 1 90 ? -14.119 2.665 6.803 1.00 91.38 90 GLU A CA 1
ATOM 699 C C . GLU A 1 90 ? -12.700 2.601 6.233 1.00 91.38 90 GLU A C 1
ATOM 701 O O . GLU A 1 90 ? -12.434 3.220 5.197 1.00 91.38 90 GLU A O 1
ATOM 706 N N . TYR A 1 91 ? -11.835 1.761 6.810 1.00 90.81 91 TYR A N 1
ATOM 707 C CA . TYR A 1 91 ? -10.491 1.525 6.289 1.00 90.81 91 TYR A CA 1
ATOM 708 C C . TYR A 1 91 ? -10.521 1.132 4.805 1.00 90.81 91 TYR A C 1
ATOM 710 O O . TYR A 1 91 ? -9.849 1.738 3.966 1.00 90.81 91 TYR A O 1
ATOM 718 N N . TYR A 1 92 ? -11.334 0.137 4.437 1.00 90.75 92 TYR A N 1
ATOM 719 C CA . TYR A 1 92 ? -11.406 -0.302 3.044 1.00 90.75 92 TYR A CA 1
ATOM 720 C C . TYR A 1 92 ? -12.080 0.720 2.123 1.00 90.75 92 TYR A C 1
ATOM 722 O O . TYR A 1 92 ? -11.815 0.720 0.918 1.00 90.75 92 TYR A O 1
ATOM 730 N N . ARG A 1 93 ? -12.956 1.584 2.641 1.00 89.75 93 ARG A N 1
ATOM 731 C CA . ARG A 1 93 ? -13.531 2.692 1.871 1.00 89.75 93 ARG A CA 1
ATOM 732 C C . ARG A 1 93 ? -12.439 3.669 1.462 1.00 89.75 93 ARG A C 1
ATOM 734 O O . ARG A 1 93 ? -12.351 3.977 0.278 1.00 89.75 93 ARG A O 1
ATOM 741 N N . GLU A 1 94 ? -11.586 4.071 2.395 1.00 86.25 94 GLU A N 1
ATOM 742 C CA . GLU A 1 94 ? -10.452 4.953 2.116 1.00 86.25 94 GLU A CA 1
ATOM 743 C C . GLU A 1 94 ? -9.489 4.328 1.094 1.00 86.25 94 GLU A C 1
ATOM 745 O O . GLU A 1 94 ? -9.136 4.967 0.101 1.00 86.25 94 GLU A O 1
ATOM 750 N N . GLN A 1 95 ? -9.133 3.048 1.270 1.00 84.69 95 GLN A N 1
ATOM 751 C CA . GLN A 1 95 ? -8.249 2.346 0.331 1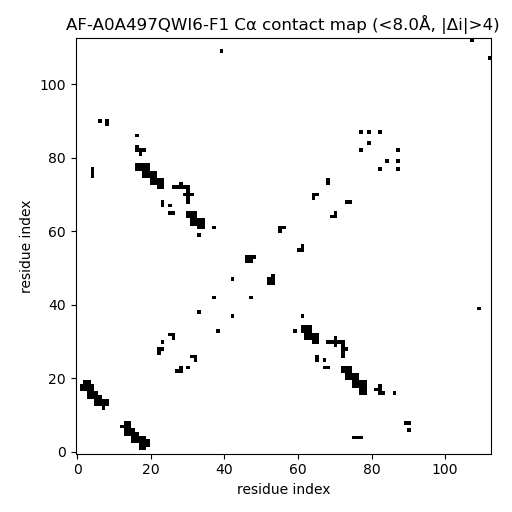.00 84.69 95 GLN A CA 1
ATOM 752 C C . GLN A 1 95 ? -8.810 2.334 -1.097 1.00 84.69 95 GLN A C 1
ATOM 754 O O . GLN A 1 95 ? -8.069 2.591 -2.043 1.00 84.69 95 GLN A O 1
ATOM 759 N N . ARG A 1 96 ? -10.119 2.105 -1.269 1.00 87.38 96 ARG A N 1
ATOM 760 C CA . ARG A 1 96 ? -10.761 2.137 -2.594 1.00 87.38 96 ARG A CA 1
ATOM 761 C C . ARG A 1 96 ? -10.705 3.519 -3.241 1.00 87.38 96 ARG A C 1
ATOM 763 O O . ARG A 1 96 ? -10.519 3.602 -4.451 1.00 87.38 96 ARG A O 1
ATOM 770 N N . GLU A 1 97 ? -10.877 4.591 -2.473 1.00 86.44 97 GLU A N 1
ATOM 771 C CA . GLU A 1 97 ? -10.779 5.955 -3.009 1.00 86.44 97 GLU A CA 1
ATOM 772 C C . GLU A 1 97 ? -9.338 6.294 -3.413 1.00 86.44 97 GLU A C 1
ATOM 774 O O . GLU A 1 97 ? -9.111 6.843 -4.492 1.00 86.44 97 GLU A O 1
ATOM 779 N N . ILE A 1 98 ? -8.352 5.877 -2.612 1.00 83.12 98 ILE A N 1
ATOM 780 C CA . ILE A 1 98 ? -6.929 6.003 -2.949 1.00 83.12 98 ILE A CA 1
ATOM 781 C C . ILE A 1 98 ? -6.601 5.228 -4.234 1.00 83.12 98 ILE A C 1
ATOM 783 O O . ILE A 1 98 ? -5.919 5.748 -5.118 1.00 83.12 98 ILE A O 1
ATOM 787 N N . GLU A 1 99 ? -7.091 3.995 -4.367 1.00 82.50 99 GLU A N 1
ATOM 788 C CA . GLU A 1 99 ? -6.875 3.169 -5.558 1.00 82.50 99 GLU A CA 1
ATOM 789 C C . GLU A 1 99 ? -7.508 3.778 -6.811 1.00 82.50 99 GLU A C 1
ATOM 791 O O . GLU A 1 99 ? -6.861 3.792 -7.858 1.00 82.50 99 GLU A O 1
ATOM 796 N N . LYS A 1 100 ? -8.719 4.342 -6.710 1.00 84.88 100 LYS A N 1
ATOM 797 C CA . LYS A 1 100 ? -9.349 5.088 -7.812 1.00 84.88 100 LYS A CA 1
ATOM 798 C C . LYS A 1 100 ? -8.503 6.285 -8.230 1.00 84.88 100 LYS A C 1
ATOM 800 O O . LYS A 1 100 ? -8.203 6.420 -9.411 1.00 84.88 100 LYS A O 1
ATOM 805 N N . MET A 1 101 ? -8.059 7.096 -7.269 1.00 81.31 101 MET A N 1
ATOM 806 C CA . MET A 1 101 ? -7.199 8.249 -7.538 1.00 81.31 101 MET A CA 1
ATOM 807 C C . MET A 1 101 ? -5.898 7.821 -8.235 1.00 81.31 101 MET A C 1
ATOM 809 O O . MET A 1 101 ? -5.490 8.426 -9.222 1.00 81.31 101 MET A O 1
ATOM 813 N N . TYR A 1 102 ? -5.244 6.753 -7.766 1.00 76.31 102 TYR A N 1
ATOM 814 C CA . TYR A 1 102 ? -4.040 6.240 -8.423 1.00 76.31 102 TYR A CA 1
ATOM 815 C C . TYR A 1 102 ? -4.313 5.677 -9.818 1.00 76.31 102 TYR A C 1
ATOM 817 O O . TYR A 1 102 ? -3.475 5.859 -10.699 1.00 76.31 102 TYR A O 1
ATOM 825 N N . ALA A 1 103 ? -5.450 5.014 -10.034 1.00 76.25 103 ALA A N 1
ATOM 826 C CA . ALA A 1 103 ? -5.843 4.516 -11.349 1.00 76.25 103 ALA A CA 1
ATOM 827 C C . ALA A 1 103 ? -6.094 5.662 -12.342 1.00 76.25 103 ALA A C 1
ATOM 829 O O . ALA A 1 103 ? -5.692 5.555 -13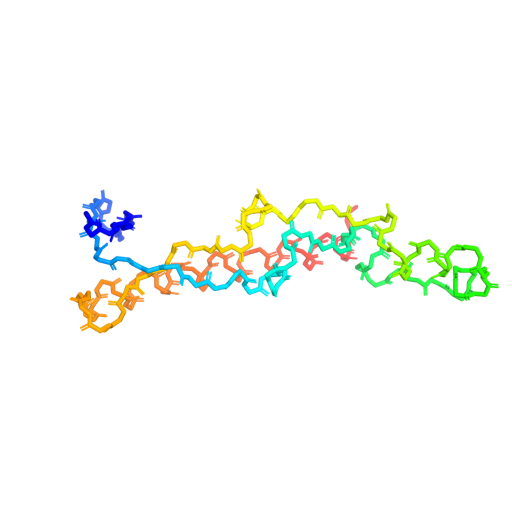.498 1.00 76.25 103 ALA A O 1
ATOM 830 N N . GL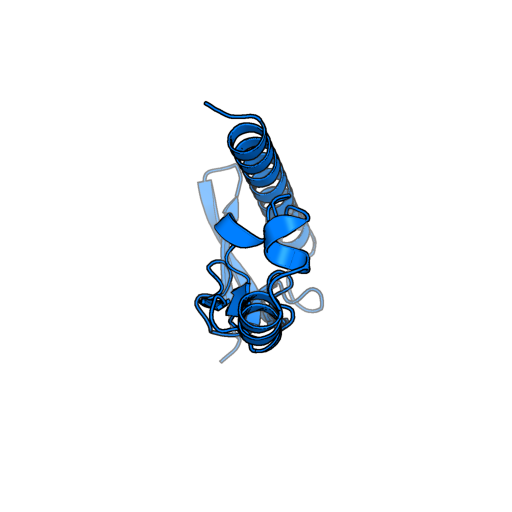U A 1 104 ? -6.692 6.768 -11.891 1.00 79.88 104 GLU A N 1
ATOM 831 C CA . GLU A 1 104 ? -6.858 7.990 -12.687 1.00 79.88 104 GLU A CA 1
ATOM 832 C C . GLU A 1 104 ? -5.501 8.615 -13.037 1.00 79.88 104 GLU A C 1
ATOM 834 O O . GLU A 1 104 ? -5.233 8.860 -14.209 1.00 79.88 104 GLU A O 1
ATOM 839 N N . ILE A 1 105 ? -4.598 8.770 -12.059 1.00 73.19 105 ILE A N 1
ATOM 840 C CA . ILE A 1 105 ? -3.233 9.282 -12.289 1.00 73.19 105 ILE A CA 1
ATOM 841 C C . ILE A 1 105 ? -2.463 8.389 -13.273 1.00 73.19 105 ILE A C 1
ATOM 843 O O . ILE A 1 105 ? -1.723 8.888 -14.121 1.00 73.19 105 ILE A O 1
ATOM 847 N N . ASP A 1 106 ? -2.589 7.065 -13.157 1.00 69.56 106 ASP A N 1
ATOM 848 C CA . ASP A 1 106 ? -1.917 6.132 -14.063 1.00 69.56 106 ASP A CA 1
ATOM 849 C C . ASP A 1 106 ? -2.516 6.199 -15.474 1.00 69.56 106 ASP A C 1
ATOM 851 O O . ASP A 1 106 ? -1.775 6.194 -16.454 1.00 69.56 106 ASP A O 1
ATOM 855 N N . ALA A 1 107 ? -3.838 6.354 -15.594 1.00 71.81 107 ALA A N 1
ATOM 856 C CA . ALA A 1 107 ? -4.492 6.599 -16.874 1.00 71.81 107 ALA A CA 1
ATOM 857 C C . ALA A 1 107 ? -4.015 7.918 -17.509 1.00 71.81 107 ALA A C 1
ATOM 859 O O . ALA A 1 107 ? -3.663 7.929 -18.686 1.00 71.81 107 ALA A O 1
ATOM 860 N N . GLU A 1 108 ? -3.914 9.007 -16.742 1.00 74.88 108 GLU A N 1
ATOM 861 C CA . GLU A 1 108 ? -3.377 10.288 -17.223 1.00 74.88 108 GLU A CA 1
ATOM 862 C C . GLU A 1 108 ? -1.921 10.165 -17.693 1.00 74.88 108 GLU A C 1
ATOM 864 O O . GLU A 1 108 ? -1.570 10.662 -18.763 1.00 74.88 108 GLU A O 1
ATOM 869 N N . ARG A 1 109 ? -1.076 9.444 -16.942 1.00 66.50 109 ARG A N 1
ATOM 870 C CA . ARG A 1 109 ? 0.313 9.162 -17.344 1.00 66.50 109 ARG A CA 1
ATOM 871 C C . ARG A 1 109 ? 0.396 8.348 -18.632 1.00 66.50 109 ARG A C 1
ATOM 873 O O . ARG A 1 109 ? 1.280 8.611 -19.441 1.00 66.50 109 ARG A O 1
ATOM 880 N N . ARG A 1 110 ? -0.507 7.383 -18.833 1.00 62.50 110 ARG A N 1
ATOM 881 C CA . ARG A 1 110 ? -0.565 6.561 -20.056 1.00 62.50 110 ARG A CA 1
ATOM 882 C C . ARG A 1 110 ? -1.028 7.352 -21.277 1.00 62.50 110 ARG A C 1
ATOM 884 O O . ARG A 1 110 ? -0.523 7.115 -22.368 1.00 62.50 110 ARG A O 1
ATOM 891 N N . PHE A 1 111 ? -1.963 8.288 -21.110 1.00 59.75 111 PHE A N 1
ATOM 892 C CA . PHE A 1 111 ? -2.484 9.098 -22.219 1.00 59.75 111 PHE A CA 1
ATOM 893 C C . PHE A 1 111 ? -1.662 10.356 -22.535 1.00 59.75 111 PHE A C 1
ATOM 895 O O . PHE A 1 111 ? -1.983 11.046 -23.501 1.00 59.75 111 PHE A O 1
ATOM 902 N N . GLY A 1 112 ? -0.563 10.585 -21.813 1.00 54.22 112 GLY A N 1
ATOM 903 C CA . GLY A 1 112 ? 0.505 11.495 -22.217 1.00 54.22 112 GLY A CA 1
ATOM 904 C C . GLY A 1 112 ? 0.209 12.975 -21.972 1.00 54.22 112 GLY A C 1
ATOM 905 O O . GLY A 1 112 ? -0.596 13.602 -22.661 1.00 54.22 112 GLY A O 1
ATOM 906 N N . ALA A 1 113 ? 0.974 13.543 -21.042 1.00 41.25 113 ALA A N 1
ATOM 907 C CA . ALA A 1 113 ? 1.558 14.870 -21.198 1.00 41.25 113 ALA A CA 1
ATOM 908 C C . ALA A 1 113 ? 3.014 14.703 -21.655 1.00 41.25 113 ALA A C 1
ATOM 910 O O . ALA A 1 113 ? 3.664 13.750 -21.164 1.00 41.25 113 ALA A O 1
#